Protein AF-A0A4V1VNG1-F1 (afdb_monomer_lite)

Structure (mmCIF, N/CA/C/O backbone):
data_AF-A0A4V1VNG1-F1
#
_entry.id   AF-A0A4V1VNG1-F1
#
loop_
_atom_site.group_PDB
_atom_site.id
_atom_site.type_symbol
_atom_site.label_atom_id
_atom_site.label_alt_id
_atom_site.label_comp_id
_atom_site.label_asym_id
_atom_site.label_entity_id
_atom_site.label_seq_id
_atom_site.pdbx_PDB_ins_code
_atom_site.Cartn_x
_atom_site.Cartn_y
_atom_site.Cartn_z
_atom_site.occupancy
_atom_site.B_iso_or_equiv
_atom_site.auth_seq_id
_atom_site.auth_comp_id
_atom_site.auth_asym_id
_atom_site.auth_atom_id
_atom_site.pdbx_PDB_model_num
ATOM 1 N N . MET A 1 1 ? -3.925 -14.741 0.469 1.00 68.62 1 MET A N 1
ATOM 2 C CA . MET A 1 1 ? -4.481 -13.777 1.452 1.00 68.62 1 MET A CA 1
ATOM 3 C C . MET A 1 1 ? -3.782 -13.805 2.813 1.00 68.62 1 MET A C 1
ATOM 5 O O . MET A 1 1 ? -3.540 -12.729 3.338 1.00 68.62 1 MET A O 1
ATOM 9 N N . VAL A 1 2 ? -3.417 -14.970 3.373 1.00 86.94 2 VAL A N 1
ATOM 10 C CA . VAL A 1 2 ? -2.716 -15.059 4.679 1.00 86.94 2 VAL A CA 1
ATOM 11 C C . VAL A 1 2 ? -1.431 -14.219 4.721 1.00 86.94 2 VAL A C 1
ATOM 13 O O . VAL A 1 2 ? -1.247 -13.443 5.653 1.00 86.94 2 VAL A O 1
ATOM 16 N N . ALA A 1 3 ? -0.595 -14.300 3.679 1.00 91.00 3 ALA A N 1
ATOM 17 C CA . ALA A 1 3 ? 0.632 -13.505 3.583 1.00 91.00 3 ALA A CA 1
ATOM 18 C C . ALA A 1 3 ? 0.367 -11.990 3.636 1.00 91.00 3 ALA A C 1
ATOM 20 O O . ALA A 1 3 ? 0.997 -11.295 4.419 1.00 91.00 3 ALA A O 1
ATOM 21 N N . TRP A 1 4 ? -0.617 -11.487 2.879 1.00 94.31 4 TRP A N 1
ATOM 22 C CA . TRP A 1 4 ? -0.961 -10.059 2.884 1.00 94.31 4 TRP A CA 1
ATOM 23 C C . TRP A 1 4 ? -1.361 -9.569 4.278 1.00 94.31 4 TRP A C 1
ATOM 25 O O . TRP A 1 4 ? -0.837 -8.564 4.741 1.00 94.31 4 TRP A O 1
ATOM 35 N N . ARG A 1 5 ? -2.233 -10.310 4.980 1.00 93.88 5 ARG A N 1
ATOM 36 C CA . ARG A 1 5 ? -2.648 -9.930 6.340 1.00 93.88 5 ARG A CA 1
ATOM 37 C C . ARG A 1 5 ? -1.460 -9.883 7.292 1.00 93.88 5 ARG A C 1
ATOM 39 O O . ARG A 1 5 ? -1.346 -8.942 8.064 1.00 93.88 5 ARG A O 1
ATOM 46 N N . ARG A 1 6 ? -0.565 -10.872 7.211 1.00 95.31 6 ARG A N 1
ATOM 47 C CA . ARG A 1 6 ? 0.646 -10.904 8.035 1.00 95.31 6 ARG A CA 1
ATOM 48 C C . ARG A 1 6 ? 1.534 -9.688 7.779 1.00 95.31 6 ARG A C 1
ATOM 50 O O . ARG A 1 6 ? 1.999 -9.096 8.740 1.00 95.31 6 ARG A O 1
ATOM 57 N N . GLU A 1 7 ? 1.743 -9.299 6.521 1.00 95.25 7 GLU A N 1
ATOM 58 C CA . GLU A 1 7 ? 2.572 -8.128 6.205 1.00 95.25 7 GLU A CA 1
ATOM 59 C C . GLU A 1 7 ? 1.926 -6.807 6.650 1.00 95.25 7 GLU A C 1
ATOM 61 O O . GLU A 1 7 ? 2.633 -5.924 7.124 1.00 95.25 7 GLU A O 1
ATOM 66 N N . VAL A 1 8 ? 0.597 -6.674 6.570 1.00 95.44 8 VAL A N 1
ATOM 67 C CA . VAL A 1 8 ? -0.114 -5.484 7.075 1.00 95.44 8 VAL A CA 1
ATOM 68 C C . VAL A 1 8 ? -0.035 -5.386 8.602 1.00 95.44 8 VAL A C 1
ATOM 70 O O . VAL A 1 8 ? 0.241 -4.310 9.126 1.00 95.44 8 VAL A O 1
ATOM 73 N N . VAL A 1 9 ? -0.201 -6.504 9.316 1.00 96.50 9 VAL A N 1
ATOM 74 C CA . VAL A 1 9 ? -0.015 -6.546 10.777 1.00 96.50 9 VAL A CA 1
ATOM 75 C C . VAL A 1 9 ? 1.437 -6.237 11.137 1.00 96.50 9 VAL A C 1
ATOM 77 O O . VAL A 1 9 ? 1.685 -5.416 12.010 1.00 96.50 9 VAL A O 1
ATOM 80 N N . ARG A 1 10 ? 2.405 -6.845 10.443 1.00 95.31 10 ARG A N 1
ATOM 81 C CA . ARG A 1 10 ? 3.835 -6.640 10.705 1.00 95.31 10 ARG A CA 1
ATOM 82 C C . ARG A 1 10 ? 4.270 -5.193 10.459 1.00 95.31 10 ARG A C 1
ATOM 84 O O . ARG A 1 10 ? 5.063 -4.674 11.228 1.00 95.31 10 ARG A O 1
ATOM 91 N N . GLY A 1 11 ? 3.806 -4.577 9.372 1.00 94.44 11 GLY A N 1
ATOM 92 C CA . GLY A 1 11 ? 4.263 -3.251 8.953 1.00 94.44 11 GLY A CA 1
ATOM 93 C C . GLY A 1 11 ? 3.491 -2.078 9.556 1.00 94.44 11 GLY A C 1
ATOM 94 O O . GLY A 1 11 ? 4.019 -0.973 9.565 1.00 94.44 11 GLY A O 1
ATOM 95 N N . ALA A 1 12 ? 2.251 -2.291 10.005 1.00 95.00 12 ALA A N 1
ATOM 96 C CA . ALA A 1 12 ? 1.380 -1.206 10.465 1.00 95.00 12 ALA A CA 1
ATOM 97 C C . ALA A 1 12 ? 0.534 -1.544 11.707 1.00 95.00 12 ALA A C 1
ATOM 99 O O . ALA A 1 12 ? -0.258 -0.711 12.142 1.00 95.00 12 ALA A O 1
ATOM 100 N N . GLY A 1 13 ? 0.626 -2.762 12.251 1.00 96.38 13 GLY A N 1
ATOM 101 C CA . GLY A 1 13 ? -0.210 -3.214 13.371 1.00 96.38 13 GLY A CA 1
ATOM 102 C C . GLY A 1 13 ? -1.691 -3.404 13.022 1.00 96.38 13 GLY A C 1
ATOM 103 O O . GLY A 1 13 ? -2.510 -3.649 13.903 1.00 96.38 13 GLY A O 1
ATOM 104 N N . LEU A 1 14 ? -2.068 -3.301 11.742 1.00 96.25 14 LEU A N 1
ATOM 105 C CA . LEU A 1 14 ? -3.473 -3.267 11.339 1.00 96.25 14 LEU A CA 1
ATOM 106 C C . LEU A 1 14 ? -4.028 -4.664 11.036 1.00 96.25 14 LEU A C 1
ATOM 108 O O . LEU A 1 14 ? -3.481 -5.430 10.242 1.00 96.25 14 LEU A O 1
ATOM 112 N N . HIS A 1 15 ? -5.201 -4.962 11.591 1.00 95.06 15 HIS A N 1
ATOM 113 C CA . HIS A 1 15 ? -5.937 -6.200 11.334 1.00 95.06 15 HIS A CA 1
ATOM 114 C C . HIS A 1 15 ? -7.027 -5.979 10.277 1.00 95.06 15 HIS A C 1
ATOM 116 O O . HIS A 1 15 ? -8.209 -5.858 10.590 1.00 95.06 15 HIS A O 1
ATOM 122 N N . LEU A 1 16 ? -6.623 -5.917 9.005 1.00 93.06 16 LEU A N 1
ATOM 123 C CA . LEU A 1 16 ? -7.522 -5.651 7.876 1.00 93.06 16 LEU A CA 1
ATOM 124 C C . LEU A 1 16 ? -7.842 -6.905 7.056 1.00 93.06 16 LEU A C 1
ATOM 126 O O . LEU A 1 16 ? -7.121 -7.907 7.066 1.00 93.06 16 LEU A O 1
ATOM 130 N N . ASN A 1 17 ? -8.916 -6.807 6.271 1.00 91.19 17 ASN A N 1
ATOM 131 C CA . ASN A 1 17 ? -9.263 -7.768 5.231 1.00 91.19 17 ASN A CA 1
ATOM 132 C C . ASN A 1 17 ? -9.108 -7.103 3.859 1.00 91.19 17 ASN A C 1
ATOM 134 O O . ASN A 1 17 ? -9.628 -6.003 3.679 1.00 91.19 17 ASN A O 1
ATOM 138 N N . PRO A 1 18 ? -8.432 -7.743 2.888 1.00 91.44 18 PRO A N 1
ATOM 139 C CA . PRO A 1 18 ? -8.324 -7.163 1.560 1.00 91.44 18 PRO A CA 1
ATOM 140 C C . PRO A 1 18 ? -9.704 -7.156 0.896 1.00 91.44 18 PRO A C 1
ATOM 142 O O . PRO A 1 18 ? -10.424 -8.154 0.939 1.00 91.44 18 PRO A O 1
ATOM 145 N N . VAL A 1 19 ? -10.050 -6.044 0.258 1.00 91.38 19 VAL A N 1
ATOM 146 C CA . VAL A 1 19 ? -11.295 -5.871 -0.495 1.00 91.38 19 VAL A CA 1
ATOM 147 C C . VAL A 1 19 ? -11.178 -6.554 -1.855 1.00 91.38 19 VAL A C 1
ATOM 149 O O . VAL A 1 19 ? -12.044 -7.336 -2.241 1.00 91.38 19 VAL A O 1
ATOM 152 N N . ARG A 1 20 ? -10.092 -6.280 -2.590 1.00 92.06 20 ARG A N 1
ATOM 153 C CA . ARG A 1 20 ? -9.813 -6.888 -3.901 1.00 92.06 20 ARG A CA 1
ATOM 154 C C . ARG A 1 20 ? -8.333 -6.833 -4.265 1.00 92.06 20 ARG A C 1
ATOM 156 O O . ARG A 1 20 ? -7.599 -5.992 -3.757 1.00 92.06 20 ARG A O 1
ATOM 163 N N . LEU A 1 21 ? -7.907 -7.691 -5.188 1.00 92.25 21 LEU A N 1
ATOM 164 C CA . LEU A 1 21 ? -6.607 -7.571 -5.852 1.00 92.25 21 LEU A CA 1
ATOM 165 C C . LEU A 1 21 ? -6.682 -6.452 -6.905 1.00 92.25 21 LEU A C 1
ATOM 167 O O . LEU A 1 21 ? -7.576 -6.460 -7.746 1.00 92.25 21 LEU A O 1
ATOM 171 N N . LEU A 1 22 ? -5.763 -5.490 -6.845 1.00 91.19 22 LEU A N 1
ATOM 172 C CA . LEU A 1 22 ? -5.691 -4.349 -7.762 1.00 91.19 22 LEU A CA 1
ATOM 173 C C . LEU A 1 22 ? -4.694 -4.575 -8.896 1.00 91.19 22 LEU A C 1
ATOM 175 O O . LEU A 1 22 ? -4.945 -4.161 -10.024 1.00 91.19 22 LEU A O 1
ATOM 179 N N . ALA A 1 23 ? -3.556 -5.201 -8.601 1.00 91.00 23 ALA A N 1
ATOM 180 C CA . ALA A 1 23 ? -2.528 -5.466 -9.596 1.00 91.00 23 ALA A CA 1
ATOM 181 C C . ALA A 1 23 ? -1.646 -6.649 -9.191 1.00 91.00 23 ALA A C 1
ATOM 183 O O . ALA A 1 23 ? -1.401 -6.887 -8.007 1.00 91.00 23 ALA A O 1
ATOM 184 N N . VAL A 1 24 ? -1.116 -7.331 -10.203 1.00 93.12 24 VAL A N 1
ATOM 185 C CA . VAL A 1 24 ? 0.041 -8.219 -10.080 1.00 93.12 24 VAL A CA 1
ATOM 186 C C . VAL A 1 24 ? 1.159 -7.592 -10.898 1.00 93.12 24 VAL A C 1
ATOM 188 O O . VAL A 1 24 ? 0.972 -7.282 -12.074 1.00 93.12 24 VAL A O 1
ATOM 191 N N . ASP A 1 25 ? 2.300 -7.351 -10.268 1.00 92.50 25 ASP A N 1
ATOM 192 C CA . ASP A 1 25 ? 3.451 -6.709 -10.893 1.00 92.50 25 ASP A CA 1
ATOM 193 C C . ASP A 1 25 ? 4.649 -7.642 -10.789 1.00 92.50 25 ASP A C 1
ATOM 1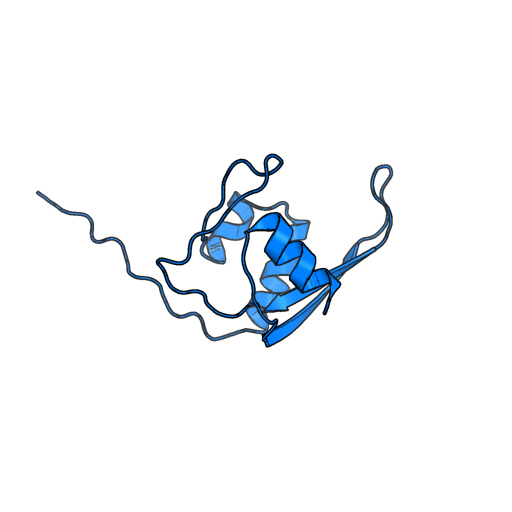95 O O . ASP A 1 25 ? 5.084 -8.010 -9.696 1.00 92.50 25 ASP A O 1
ATOM 199 N N . TYR A 1 26 ? 5.144 -8.046 -11.950 1.00 92.62 26 TYR A N 1
ATOM 200 C CA . TYR A 1 26 ? 6.327 -8.876 -12.067 1.00 92.62 26 TYR A CA 1
ATOM 201 C C . TYR A 1 26 ? 7.589 -8.054 -11.778 1.00 92.62 26 TYR A C 1
ATOM 203 O O . TYR A 1 26 ? 7.752 -6.943 -12.294 1.00 92.62 26 TYR A O 1
ATOM 211 N N . VAL A 1 27 ? 8.478 -8.614 -10.962 1.00 91.19 27 VAL A N 1
ATOM 212 C CA . VAL A 1 27 ? 9.783 -8.051 -10.623 1.00 91.19 27 VAL A CA 1
ATOM 213 C C . VAL A 1 27 ? 10.856 -9.007 -11.139 1.00 91.19 27 VAL A C 1
ATOM 215 O O . VAL A 1 27 ? 11.000 -10.095 -10.583 1.00 91.19 27 VAL A O 1
ATOM 218 N N . PRO A 1 28 ? 11.605 -8.631 -12.189 1.00 92.50 28 PRO A N 1
ATOM 219 C CA . PRO A 1 28 ? 12.715 -9.448 -12.658 1.00 92.50 28 PRO A CA 1
ATO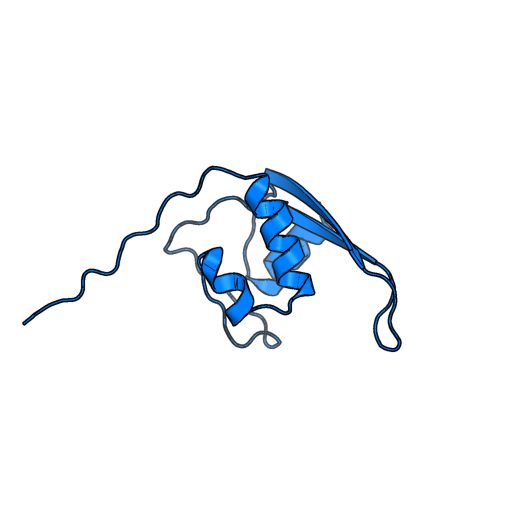M 220 C C . PRO A 1 28 ? 13.838 -9.478 -11.619 1.00 92.50 28 PRO A C 1
ATOM 222 O O . PRO A 1 28 ? 14.004 -8.526 -10.852 1.00 92.50 28 PRO A O 1
ATOM 225 N N . ALA A 1 29 ? 14.626 -10.553 -11.625 1.00 95.31 29 ALA A N 1
ATOM 226 C CA . ALA A 1 29 ? 15.831 -10.623 -10.809 1.00 95.31 29 ALA A CA 1
ATOM 227 C C . ALA A 1 29 ? 16.813 -9.495 -11.169 1.00 95.31 29 ALA A C 1
ATOM 229 O O . ALA A 1 29 ? 16.919 -9.076 -12.325 1.00 95.31 29 ALA A O 1
ATOM 230 N N . THR A 1 30 ? 17.562 -9.043 -10.172 1.00 91.19 30 THR A N 1
ATOM 231 C CA . THR A 1 30 ? 18.745 -8.192 -10.336 1.00 91.19 30 THR A CA 1
ATOM 232 C C . THR A 1 30 ? 19.936 -8.864 -9.651 1.00 91.19 30 THR A C 1
ATOM 234 O O . THR A 1 30 ? 19.785 -9.921 -9.041 1.00 91.19 30 THR A O 1
ATOM 237 N N . GLU A 1 31 ? 21.120 -8.253 -9.699 1.00 94.62 31 GLU A N 1
ATOM 238 C CA . GLU A 1 31 ? 22.301 -8.775 -8.994 1.00 94.62 31 GLU A CA 1
ATOM 239 C C . GLU A 1 31 ? 22.089 -8.917 -7.477 1.00 94.62 31 GLU A C 1
ATOM 241 O O . GLU A 1 31 ? 22.720 -9.755 -6.839 1.00 94.62 31 GLU A O 1
ATOM 246 N N . THR A 1 32 ? 21.191 -8.119 -6.890 1.00 91.62 32 THR A N 1
ATOM 247 C CA . THR A 1 32 ? 20.982 -8.047 -5.435 1.00 91.62 32 THR A CA 1
ATOM 248 C C . THR A 1 32 ? 19.594 -8.496 -4.989 1.00 91.62 32 THR A C 1
ATOM 250 O O . THR A 1 32 ? 19.317 -8.543 -3.792 1.00 91.62 32 THR A O 1
ATOM 253 N N . THR A 1 33 ? 18.691 -8.811 -5.920 1.00 87.88 33 THR A N 1
ATOM 254 C CA . THR A 1 33 ? 17.301 -9.169 -5.604 1.00 87.88 33 THR A CA 1
ATOM 255 C C . THR A 1 33 ? 16.813 -10.318 -6.469 1.00 87.88 33 THR A C 1
ATOM 257 O O . THR A 1 33 ? 16.984 -10.309 -7.684 1.00 87.88 33 THR A O 1
ATOM 260 N N . ALA A 1 34 ? 16.170 -11.301 -5.838 1.00 93.69 34 ALA A N 1
ATOM 261 C CA . ALA A 1 34 ? 15.554 -12.416 -6.543 1.00 93.69 34 ALA A CA 1
ATOM 262 C C . ALA A 1 34 ? 14.340 -11.965 -7.373 1.00 93.69 34 ALA A C 1
ATOM 264 O O . ALA A 1 34 ? 13.675 -10.978 -7.050 1.00 93.69 34 ALA A O 1
ATOM 265 N N . GLU A 1 35 ? 14.044 -12.731 -8.421 1.00 96.06 35 GLU A N 1
ATOM 266 C CA . GLU A 1 35 ? 12.807 -12.616 -9.193 1.00 96.06 35 GLU A CA 1
ATOM 267 C C . GLU A 1 35 ? 11.577 -12.827 -8.296 1.00 96.06 35 GLU A C 1
ATOM 269 O O . GLU A 1 35 ? 11.597 -13.633 -7.361 1.00 96.06 35 GLU A O 1
ATOM 274 N N . GLY A 1 36 ? 10.478 -12.129 -8.588 1.00 94.38 36 GLY A N 1
ATOM 275 C CA . GLY A 1 36 ? 9.237 -12.330 -7.854 1.00 94.38 36 GLY A CA 1
ATOM 276 C C . GLY A 1 36 ? 8.024 -11.600 -8.414 1.00 94.38 36 GLY A C 1
ATOM 277 O O . GLY A 1 36 ? 8.063 -10.932 -9.445 1.00 94.38 36 GLY A O 1
ATOM 278 N N . PHE A 1 37 ? 6.915 -11.719 -7.686 1.00 94.00 37 PHE A N 1
ATOM 279 C CA . PHE A 1 37 ? 5.659 -11.043 -7.993 1.00 94.00 37 PHE A CA 1
ATOM 280 C C . PHE A 1 37 ? 5.185 -10.232 -6.794 1.00 94.00 37 PHE A C 1
ATOM 282 O O . PHE A 1 37 ? 5.064 -10.750 -5.684 1.00 94.00 37 PHE A O 1
ATOM 289 N N . ASN A 1 38 ? 4.839 -8.972 -7.042 1.00 92.62 38 ASN A N 1
ATOM 290 C CA . ASN A 1 38 ? 4.156 -8.124 -6.080 1.00 92.62 38 ASN A CA 1
ATOM 291 C C . ASN A 1 38 ? 2.650 -8.150 -6.336 1.00 92.62 38 ASN A C 1
ATOM 293 O O . ASN A 1 38 ? 2.177 -7.734 -7.394 1.00 92.62 38 ASN A O 1
ATOM 297 N N . TYR A 1 39 ? 1.897 -8.600 -5.335 1.00 92.94 39 TYR A N 1
ATOM 298 C CA . TYR A 1 39 ? 0.438 -8.611 -5.346 1.00 92.94 39 TYR A CA 1
ATOM 299 C C . TYR A 1 39 ? -0.074 -7.407 -4.561 1.00 92.94 39 TYR A C 1
ATOM 301 O O . TYR A 1 39 ? 0.069 -7.350 -3.338 1.00 92.94 39 TYR A O 1
ATOM 309 N N . LEU A 1 40 ? -0.664 -6.441 -5.258 1.00 92.12 40 LEU A N 1
ATOM 310 C CA . LEU A 1 40 ? -1.188 -5.225 -4.650 1.00 92.12 40 LEU A CA 1
ATOM 311 C C . LEU A 1 40 ? -2.689 -5.371 -4.416 1.00 92.12 40 LEU A C 1
ATOM 313 O O . LEU A 1 40 ? -3.443 -5.569 -5.366 1.00 92.12 40 LEU A O 1
ATOM 317 N N . TYR A 1 41 ? -3.116 -5.256 -3.163 1.00 92.81 41 TYR A N 1
ATOM 318 C CA . TYR A 1 41 ? -4.518 -5.356 -2.762 1.00 92.81 41 TYR A CA 1
ATOM 319 C C . TYR A 1 41 ? -5.052 -4.004 -2.292 1.00 92.81 41 TYR A C 1
ATOM 321 O O . TYR A 1 41 ? -4.318 -3.203 -1.718 1.00 92.81 41 TYR A O 1
ATOM 329 N N . ASP A 1 42 ? -6.347 -3.795 -2.499 1.00 91.94 42 ASP A N 1
ATOM 330 C CA . ASP A 1 42 ? -7.124 -2.750 -1.845 1.00 91.94 42 ASP A CA 1
ATOM 331 C C . ASP A 1 42 ? -7.392 -3.175 -0.395 1.00 91.94 42 ASP A C 1
ATOM 333 O O . ASP A 1 42 ? -8.051 -4.190 -0.163 1.00 91.94 42 ASP A O 1
ATOM 337 N N . GLY A 1 43 ? -6.845 -2.436 0.570 1.00 91.00 43 GLY A N 1
ATOM 338 C CA . GLY A 1 43 ? -7.043 -2.678 2.003 1.00 91.00 43 GLY A CA 1
ATOM 339 C C . GLY A 1 43 ? -8.290 -2.005 2.583 1.00 91.00 43 GLY A C 1
ATOM 340 O O . GLY A 1 43 ? -8.557 -2.167 3.771 1.00 91.00 43 GLY A O 1
ATOM 341 N N . GLY A 1 44 ? -9.042 -1.258 1.769 1.00 91.06 44 GLY A N 1
ATOM 342 C CA . GLY A 1 44 ? -10.161 -0.440 2.215 1.00 91.06 44 GLY A CA 1
ATOM 343 C C . GLY A 1 44 ? -9.719 0.876 2.856 1.00 91.06 44 GLY A C 1
ATOM 344 O O . GLY A 1 44 ? -8.655 1.422 2.567 1.00 91.06 44 GLY A O 1
ATOM 345 N N . THR A 1 45 ? -10.579 1.421 3.711 1.00 91.75 45 THR A N 1
ATOM 346 C CA . THR A 1 45 ? -10.346 2.677 4.434 1.00 91.75 45 THR A CA 1
ATOM 347 C C . THR A 1 45 ? -10.350 2.398 5.928 1.00 91.75 45 THR A C 1
ATOM 349 O O . THR A 1 45 ? -11.200 1.649 6.409 1.00 91.75 45 THR A O 1
ATOM 352 N N . ILE A 1 46 ? -9.412 3.006 6.649 1.00 92.75 46 ILE A N 1
ATOM 353 C CA . ILE A 1 46 ? -9.362 2.972 8.113 1.00 92.75 46 ILE A CA 1
ATOM 354 C C . ILE A 1 46 ? -9.899 4.286 8.684 1.00 92.75 46 ILE A C 1
ATOM 356 O O . ILE A 1 46 ? -9.904 5.310 7.995 1.00 92.75 46 ILE A O 1
ATOM 360 N N . ALA A 1 47 ? -10.374 4.256 9.928 1.00 93.12 47 ALA A N 1
ATOM 361 C CA . ALA A 1 47 ? -10.843 5.462 10.598 1.00 93.12 47 ALA A CA 1
ATOM 362 C C . ALA A 1 47 ? -9.664 6.429 10.848 1.00 93.12 47 ALA A C 1
ATOM 364 O O . ALA A 1 47 ? -8.544 5.957 11.059 1.00 93.12 47 ALA A O 1
ATOM 365 N N . PRO A 1 48 ? -9.872 7.759 10.827 1.00 90.38 48 PRO A N 1
ATOM 366 C CA . PRO A 1 48 ? -8.784 8.734 10.973 1.00 90.38 48 PRO A CA 1
ATOM 367 C C . PRO A 1 48 ? -7.990 8.630 12.283 1.00 90.38 48 PRO A C 1
ATOM 369 O O . PRO A 1 48 ? -6.846 9.064 12.334 1.00 90.38 48 PRO A O 1
ATOM 372 N N . ASP A 1 49 ? -8.603 8.080 13.326 1.00 93.44 49 ASP A N 1
ATOM 373 C CA . ASP A 1 49 ? -8.054 7.849 14.663 1.00 93.44 49 ASP A CA 1
ATOM 374 C C . ASP A 1 49 ? -7.470 6.438 14.845 1.00 93.44 49 ASP A C 1
ATOM 376 O O . ASP A 1 49 ? -7.057 6.078 15.945 1.00 93.44 49 ASP A O 1
ATOM 380 N N . THR A 1 50 ? -7.418 5.633 13.778 1.00 95.31 50 THR A N 1
ATOM 381 C CA . THR A 1 50 ? -6.810 4.299 13.832 1.00 95.31 50 THR A CA 1
ATOM 382 C C . THR A 1 50 ? -5.316 4.430 14.110 1.00 95.31 50 THR A C 1
ATOM 384 O O . THR A 1 50 ? -4.580 5.027 13.323 1.00 95.31 50 THR A O 1
ATOM 387 N N . GLU A 1 51 ? -4.863 3.833 15.208 1.00 95.56 51 GLU A N 1
ATOM 388 C CA . GLU A 1 51 ? -3.447 3.769 15.549 1.00 95.56 51 GLU A CA 1
ATOM 389 C C . GLU A 1 51 ? -2.679 2.904 14.538 1.00 95.56 51 GLU A C 1
ATOM 391 O O . GLU A 1 51 ? -3.096 1.795 14.197 1.00 95.56 51 GLU A O 1
ATOM 396 N N . ILE A 1 52 ? -1.544 3.421 14.062 1.00 96.56 52 ILE A N 1
ATOM 397 C CA . ILE A 1 52 ? -0.587 2.685 13.234 1.00 96.56 52 ILE A CA 1
ATOM 398 C C . ILE A 1 52 ? 0.662 2.465 14.070 1.00 96.56 52 ILE A C 1
ATOM 400 O O . ILE A 1 52 ? 1.315 3.423 14.486 1.00 96.56 52 ILE A O 1
ATOM 404 N N . VAL A 1 53 ? 0.996 1.195 14.270 1.00 95.56 53 VAL A N 1
ATOM 405 C CA . VAL A 1 53 ? 2.174 0.775 15.026 1.00 95.56 53 VAL A CA 1
ATOM 406 C C . VAL A 1 53 ? 3.221 0.294 14.035 1.00 95.56 53 VAL A C 1
ATOM 408 O O . VAL A 1 53 ? 2.993 -0.664 13.294 1.00 95.56 53 VAL A O 1
ATOM 411 N N . LEU A 1 54 ? 4.358 0.985 14.001 1.00 96.44 54 LEU A N 1
ATOM 412 C CA . LEU A 1 54 ? 5.483 0.623 13.149 1.00 96.44 54 LEU A CA 1
ATOM 413 C C . LEU A 1 54 ? 6.438 -0.317 13.894 1.00 96.44 54 LEU A C 1
ATOM 415 O O . LEU A 1 54 ? 6.658 -0.121 15.090 1.00 96.44 54 LEU A O 1
ATOM 419 N N . PRO A 1 55 ? 7.014 -1.321 13.214 1.00 95.56 55 PRO A N 1
ATOM 420 C CA . PRO A 1 55 ? 8.126 -2.085 13.756 1.00 95.56 55 PRO A CA 1
ATOM 421 C C . PRO A 1 55 ? 9.429 -1.272 13.676 1.00 95.56 55 PRO A C 1
ATOM 423 O O . PRO A 1 55 ? 9.513 -0.300 12.923 1.00 95.56 55 PRO A O 1
ATOM 426 N N . ASP A 1 56 ? 10.465 -1.713 14.389 1.00 95.25 56 ASP A N 1
ATOM 427 C CA . ASP A 1 56 ? 11.749 -1.002 14.495 1.00 95.25 56 ASP A CA 1
ATOM 428 C C . ASP A 1 56 ? 12.439 -0.754 13.140 1.00 95.25 56 ASP A C 1
ATOM 430 O O . ASP A 1 56 ? 13.215 0.192 12.999 1.00 95.25 56 ASP A O 1
ATOM 434 N N . GLU A 1 57 ? 12.168 -1.574 12.117 1.00 95.12 57 GLU A N 1
ATOM 435 C CA . GLU A 1 57 ? 12.745 -1.378 10.782 1.00 95.12 57 GLU A CA 1
ATOM 436 C C . GLU A 1 57 ? 12.097 -0.226 9.992 1.00 95.12 57 GLU A C 1
ATOM 438 O O . GLU A 1 57 ? 12.589 0.126 8.915 1.00 95.12 57 GLU A O 1
ATOM 443 N N . LEU A 1 58 ? 10.998 0.358 10.486 1.00 94.62 58 LEU A N 1
ATOM 444 C CA . LEU A 1 58 ? 10.288 1.472 9.859 1.00 94.62 58 LEU A CA 1
ATOM 445 C C . LEU A 1 58 ? 10.325 2.715 10.753 1.00 94.62 58 LEU A C 1
ATOM 447 O O . LEU A 1 58 ? 9.872 2.704 11.890 1.00 94.62 58 LEU A O 1
ATOM 451 N N . LEU A 1 59 ? 10.822 3.821 10.199 1.00 94.19 59 LEU A N 1
ATOM 452 C CA . LEU A 1 59 ? 11.028 5.062 10.953 1.00 94.19 59 LEU A CA 1
ATOM 453 C C . LEU A 1 59 ? 9.776 5.945 11.021 1.00 94.19 59 LEU A C 1
ATOM 455 O O . LEU A 1 59 ? 9.538 6.613 12.023 1.00 94.19 59 LEU A O 1
ATOM 459 N N . GLU A 1 60 ? 8.992 5.986 9.945 1.00 94.50 60 GLU A N 1
ATOM 460 C CA . GLU A 1 60 ? 7.817 6.850 9.837 1.00 94.50 60 GLU A CA 1
ATOM 461 C C . GLU A 1 60 ? 6.804 6.318 8.819 1.00 94.50 60 GLU A C 1
ATOM 463 O O . GLU A 1 60 ? 7.119 5.496 7.954 1.00 94.50 60 GLU A O 1
ATOM 468 N N . TYR A 1 61 ? 5.573 6.824 8.906 1.00 94.69 61 TYR A N 1
ATOM 469 C CA . TYR A 1 61 ? 4.539 6.612 7.901 1.00 94.69 61 TYR A CA 1
ATOM 470 C C . TYR A 1 61 ? 3.826 7.923 7.574 1.00 94.69 61 TYR A C 1
ATOM 472 O O . TYR A 1 61 ? 3.788 8.864 8.370 1.00 94.69 61 TYR A O 1
ATOM 480 N N . ARG A 1 62 ? 3.226 7.981 6.383 1.00 93.25 62 ARG A N 1
ATOM 481 C CA . ARG A 1 62 ? 2.437 9.128 5.932 1.00 93.25 62 ARG A CA 1
ATOM 482 C C . ARG A 1 62 ? 1.340 8.693 4.970 1.00 93.25 62 ARG A C 1
ATOM 484 O O . ARG A 1 62 ? 1.584 7.914 4.052 1.00 93.25 62 ARG A O 1
ATOM 491 N N . PHE A 1 63 ? 0.156 9.282 5.118 1.00 92.81 63 PHE A N 1
ATOM 492 C CA . PHE A 1 63 ? -0.865 9.263 4.072 1.00 92.81 63 PHE A CA 1
ATOM 493 C C . PHE A 1 63 ? -0.545 10.323 3.020 1.00 92.81 63 PHE A C 1
ATOM 495 O O . PHE A 1 63 ? -0.429 11.507 3.338 1.00 92.81 63 PHE A O 1
ATOM 502 N N . VAL A 1 64 ? -0.400 9.902 1.765 1.00 92.38 64 VAL A N 1
ATOM 503 C CA . VAL A 1 64 ? -0.038 10.783 0.649 1.00 92.38 64 VAL A CA 1
ATOM 504 C C . VAL A 1 64 ? -1.092 10.734 -0.443 1.00 92.38 64 VAL A C 1
ATOM 506 O O . VAL A 1 64 ? -1.761 9.719 -0.644 1.00 92.38 64 VAL A O 1
ATOM 509 N N . LEU A 1 65 ? -1.237 11.846 -1.161 1.00 89.62 65 LEU A N 1
ATOM 510 C CA . LEU A 1 65 ? -2.084 11.891 -2.346 1.00 89.62 65 LEU A CA 1
ATOM 511 C C . LEU A 1 65 ? -1.414 11.133 -3.507 1.00 89.62 65 LEU A C 1
ATOM 513 O O . LEU A 1 65 ? -0.181 11.111 -3.580 1.00 89.62 65 LEU A O 1
ATOM 517 N N . PRO A 1 66 ? -2.186 10.539 -4.436 1.00 88.88 66 PRO A N 1
ATOM 518 C CA . PRO A 1 66 ? -1.630 9.809 -5.577 1.00 88.88 66 PRO A CA 1
ATOM 519 C C . PRO A 1 66 ? -0.640 10.623 -6.426 1.00 88.88 66 PRO A C 1
ATOM 521 O O . PRO A 1 66 ? 0.332 10.077 -6.948 1.00 88.88 66 PRO A O 1
ATOM 524 N N . GLU A 1 67 ? -0.853 11.933 -6.554 1.00 90.44 67 GLU A N 1
ATOM 525 C CA . GLU A 1 67 ? 0.052 12.840 -7.265 1.00 90.44 67 GLU A CA 1
ATOM 526 C C . GLU A 1 67 ? 1.429 12.991 -6.599 1.00 90.44 67 GLU A C 1
ATOM 528 O O . GLU A 1 67 ? 2.402 13.285 -7.286 1.00 90.44 67 GLU A O 1
ATOM 533 N N . ALA A 1 68 ? 1.544 12.736 -5.293 1.00 93.06 68 ALA A N 1
ATOM 534 C CA . ALA A 1 68 ? 2.790 12.875 -4.539 1.00 93.06 68 ALA A CA 1
ATOM 535 C C . ALA A 1 68 ? 3.627 11.582 -4.491 1.00 93.06 68 ALA A C 1
ATOM 537 O O . ALA A 1 68 ? 4.680 11.556 -3.857 1.00 93.06 68 ALA A O 1
ATOM 538 N N . LEU A 1 69 ? 3.191 10.498 -5.146 1.00 91.69 69 LEU A N 1
ATOM 539 C CA . LEU A 1 69 ? 3.860 9.193 -5.052 1.00 91.69 69 LEU A CA 1
ATOM 540 C C . LEU A 1 69 ? 5.335 9.227 -5.482 1.00 91.69 69 LEU A C 1
ATOM 542 O O . LEU A 1 69 ? 6.149 8.567 -4.843 1.00 91.69 69 LEU A O 1
ATOM 546 N N . ASP A 1 70 ? 5.694 10.003 -6.510 1.00 93.69 70 ASP A N 1
ATOM 547 C CA . ASP A 1 70 ? 7.090 10.082 -6.986 1.00 93.69 70 ASP A CA 1
ATOM 548 C C . ASP A 1 70 ? 8.030 10.780 -5.998 1.00 93.69 70 ASP A C 1
ATOM 550 O O . ASP A 1 70 ? 9.243 10.634 -6.108 1.00 93.69 70 ASP A O 1
ATOM 554 N N . VAL A 1 71 ? 7.490 11.525 -5.030 1.00 95.25 71 VAL A N 1
ATOM 555 C CA . VAL A 1 71 ? 8.292 12.180 -3.988 1.00 95.25 71 VAL A CA 1
ATOM 556 C C . VAL A 1 71 ? 8.768 11.165 -2.947 1.00 95.25 71 VAL A C 1
ATOM 558 O O . VAL A 1 71 ? 9.827 11.338 -2.353 1.00 95.25 71 VAL A O 1
ATOM 561 N N . HIS A 1 72 ? 7.995 10.099 -2.725 1.00 93.25 72 HIS A N 1
ATOM 562 C CA . HIS A 1 72 ? 8.206 9.165 -1.616 1.00 93.25 72 HIS A CA 1
ATOM 563 C C . HIS A 1 72 ? 8.587 7.749 -2.055 1.00 93.25 72 HIS A C 1
ATOM 565 O O . HIS A 1 72 ? 9.050 6.958 -1.237 1.00 93.25 72 HIS A O 1
ATOM 571 N N . LEU A 1 73 ? 8.374 7.396 -3.323 1.00 92.56 73 LEU A N 1
ATOM 572 C CA . LEU A 1 73 ? 8.602 6.050 -3.835 1.00 92.56 73 LEU A CA 1
ATOM 573 C C . LEU A 1 73 ? 9.629 6.048 -4.961 1.00 92.56 73 LEU A C 1
ATOM 575 O O . LEU A 1 73 ? 9.712 6.969 -5.767 1.00 92.56 73 LEU A O 1
ATOM 579 N N . THR A 1 74 ? 10.343 4.931 -5.089 1.00 91.38 74 THR A N 1
ATOM 580 C CA . THR A 1 74 ? 11.120 4.655 -6.300 1.00 91.38 74 THR A CA 1
ATOM 581 C C . THR A 1 74 ? 10.197 4.572 -7.518 1.00 91.38 74 THR A C 1
ATOM 583 O O . THR A 1 74 ? 9.029 4.180 -7.410 1.00 91.38 74 THR A O 1
ATOM 586 N N . ALA A 1 75 ? 10.734 4.857 -8.708 1.00 89.62 75 ALA A N 1
ATOM 587 C CA . ALA A 1 75 ? 9.963 4.853 -9.954 1.00 89.62 75 ALA A CA 1
A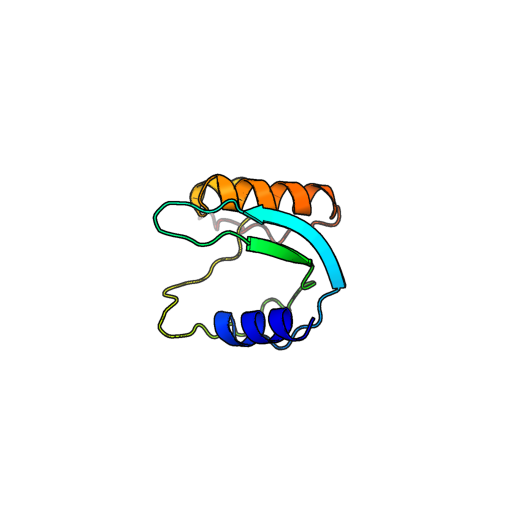TOM 588 C C . ALA A 1 75 ? 9.200 3.533 -10.189 1.00 89.62 75 ALA A C 1
ATOM 590 O O . ALA A 1 75 ? 8.053 3.533 -10.641 1.00 89.62 75 ALA A O 1
ATOM 591 N N . HIS A 1 76 ? 9.806 2.393 -9.840 1.00 86.75 76 HIS A N 1
ATOM 592 C CA . HIS A 1 76 ? 9.169 1.084 -9.977 1.00 86.75 76 HIS A CA 1
ATOM 593 C C . HIS A 1 76 ? 7.970 0.922 -9.023 1.00 86.75 76 HIS A C 1
ATOM 595 O O . HIS A 1 76 ? 6.904 0.470 -9.446 1.00 86.75 76 HIS A O 1
ATOM 601 N N . SER A 1 77 ? 8.112 1.326 -7.758 1.00 89.56 77 SER A N 1
ATOM 602 C CA . SER A 1 77 ? 7.024 1.276 -6.775 1.00 89.56 77 SER A CA 1
ATOM 60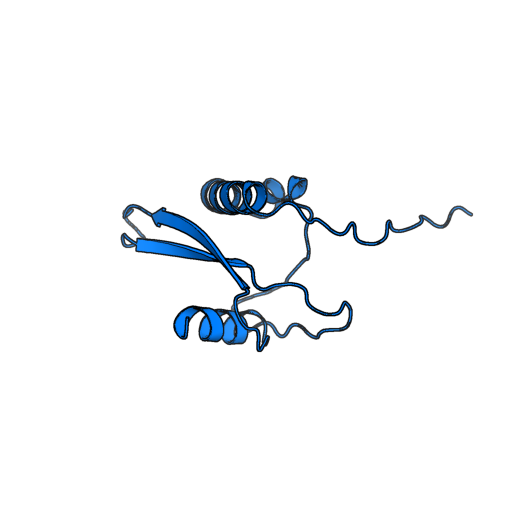3 C C . SER A 1 77 ? 5.892 2.245 -7.124 1.00 89.56 77 SER A C 1
ATOM 605 O O . SER A 1 77 ? 4.724 1.853 -7.086 1.00 89.56 77 SER A O 1
ATOM 607 N N . ALA A 1 78 ? 6.217 3.470 -7.549 1.00 92.19 78 ALA A N 1
ATOM 608 C CA . ALA A 1 78 ? 5.230 4.456 -7.988 1.00 92.19 78 ALA A CA 1
ATOM 609 C C . ALA A 1 78 ? 4.439 3.969 -9.216 1.00 92.19 78 ALA A C 1
ATOM 611 O O . ALA A 1 78 ? 3.208 4.054 -9.238 1.00 92.19 78 ALA A O 1
ATOM 612 N N . ARG A 1 79 ? 5.114 3.369 -10.212 1.00 89.44 79 ARG A N 1
ATOM 613 C CA . ARG A 1 79 ? 4.468 2.768 -11.395 1.00 89.44 79 ARG A CA 1
ATOM 614 C C . ARG A 1 79 ? 3.405 1.740 -11.002 1.00 89.44 79 ARG A C 1
ATOM 616 O O . ARG A 1 79 ? 2.294 1.775 -11.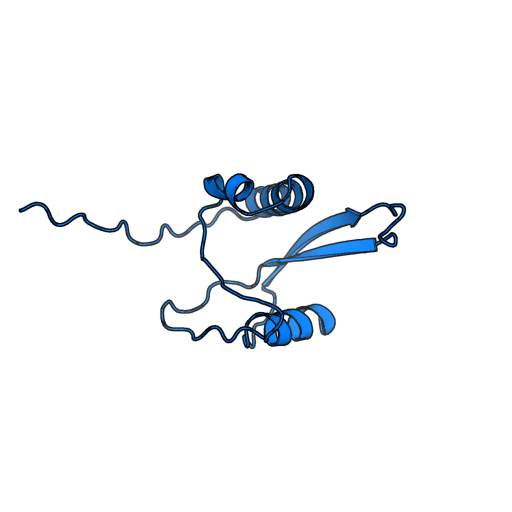535 1.00 89.44 79 ARG A 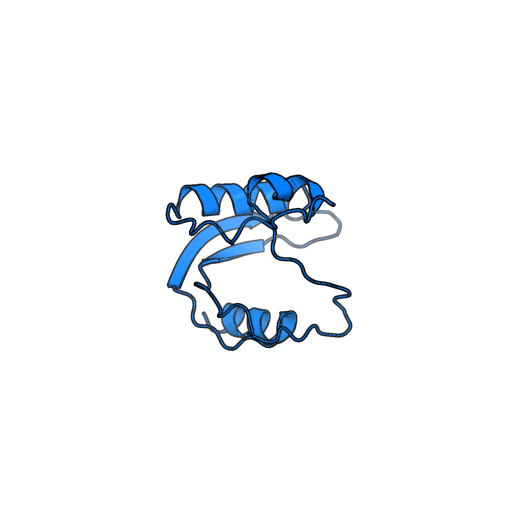O 1
ATOM 623 N N . ARG A 1 80 ? 3.732 0.831 -10.079 1.00 90.56 80 ARG A N 1
ATOM 624 C CA . ARG A 1 80 ? 2.801 -0.203 -9.599 1.00 90.56 80 ARG A CA 1
ATOM 625 C C . ARG A 1 80 ? 1.584 0.409 -8.902 1.00 90.56 80 ARG A C 1
ATOM 627 O O . ARG A 1 80 ? 0.460 0.017 -9.208 1.00 90.56 80 ARG A O 1
ATOM 634 N N . GLN A 1 81 ? 1.793 1.398 -8.031 1.00 89.69 81 GLN A N 1
ATOM 635 C CA . GLN A 1 81 ? 0.700 2.087 -7.335 1.00 89.69 81 GLN A CA 1
ATOM 636 C C . GLN A 1 81 ? -0.233 2.825 -8.306 1.00 89.69 81 GLN A C 1
ATOM 638 O O . GLN A 1 81 ? -1.452 2.737 -8.179 1.00 89.69 81 GLN A O 1
ATOM 643 N N . ARG A 1 82 ? 0.304 3.474 -9.346 1.00 87.62 82 ARG A N 1
ATOM 644 C CA . ARG A 1 82 ? -0.514 4.140 -10.376 1.00 87.62 82 ARG A CA 1
ATOM 645 C C . ARG A 1 82 ? -1.363 3.178 -11.193 1.00 87.62 82 ARG A C 1
ATOM 647 O O . ARG A 1 82 ? -2.530 3.469 -11.448 1.00 87.62 82 ARG A O 1
ATOM 654 N N . ARG A 1 83 ? -0.801 2.028 -11.582 1.00 82.31 83 ARG A N 1
ATOM 655 C CA . ARG A 1 83 ? -1.559 0.987 -12.296 1.00 82.31 83 ARG A CA 1
ATOM 656 C C . ARG A 1 83 ? -2.757 0.505 -11.476 1.00 82.31 83 ARG A C 1
ATOM 658 O O . ARG A 1 83 ? -3.822 0.287 -12.040 1.00 82.31 83 ARG A O 1
ATOM 665 N N . ALA A 1 84 ? -2.599 0.405 -10.157 1.00 79.81 84 ALA A N 1
ATOM 666 C CA . ALA A 1 84 ? -3.683 0.055 -9.245 1.00 79.81 84 ALA A CA 1
ATOM 667 C C . ALA A 1 84 ? -4.690 1.197 -9.019 1.00 79.81 84 ALA A C 1
ATOM 669 O O . ALA A 1 84 ? -5.895 0.951 -9.012 1.00 79.81 84 ALA A O 1
ATOM 670 N N . GLY A 1 85 ? -4.224 2.444 -8.883 1.00 69.06 85 GLY A N 1
ATOM 671 C CA . GLY A 1 85 ? -5.084 3.621 -8.707 1.00 69.06 85 GLY A CA 1
ATOM 672 C C . GLY A 1 85 ? -6.028 3.863 -9.891 1.00 69.06 85 GLY A C 1
ATOM 673 O O . GLY A 1 85 ? -7.191 4.204 -9.688 1.00 69.06 85 GLY A O 1
ATOM 674 N N . GLY A 1 86 ? -5.580 3.578 -11.120 1.00 58.97 86 GLY A N 1
ATOM 675 C CA . GLY A 1 86 ? -6.435 3.620 -12.315 1.00 58.97 86 GLY A CA 1
ATOM 676 C C . GLY A 1 86 ? -7.585 2.601 -12.308 1.00 58.97 86 GLY A C 1
ATOM 677 O O . GLY A 1 86 ? -8.601 2.822 -12.960 1.00 58.97 86 GLY A O 1
ATOM 678 N N . ALA A 1 87 ? -7.466 1.518 -11.532 1.00 53.09 87 ALA A N 1
ATOM 679 C CA . ALA A 1 87 ? -8.499 0.493 -11.370 1.00 53.09 87 ALA A CA 1
ATOM 680 C C . ALA A 1 87 ? -9.477 0.788 -10.209 1.00 53.09 87 ALA A C 1
ATOM 682 O O . ALA A 1 87 ? -10.419 0.027 -9.985 1.00 53.09 87 ALA A O 1
ATOM 683 N N . GLY A 1 88 ? -9.264 1.867 -9.440 1.00 48.69 88 GLY A N 1
ATOM 684 C CA . GLY A 1 88 ? -9.968 2.140 -8.185 1.00 48.69 88 GLY A CA 1
ATOM 685 C C . GLY A 1 88 ? -10.516 3.551 -8.054 1.00 48.69 88 GLY A C 1
ATOM 686 O O . GLY A 1 88 ? -10.232 4.241 -7.082 1.00 48.69 88 GLY A O 1
ATOM 687 N N . GLY A 1 89 ? -11.351 3.978 -8.999 1.00 43.22 89 GLY A N 1
ATOM 688 C CA . GLY A 1 89 ? -12.041 5.263 -8.919 1.00 43.22 89 GLY A CA 1
ATOM 689 C C . GLY A 1 89 ? -13.114 5.314 -7.826 1.00 43.22 89 GLY A C 1
ATOM 690 O O . GLY A 1 89 ? -14.289 5.189 -8.144 1.00 43.22 89 GLY A O 1
ATOM 691 N N . ARG A 1 90 ? -12.724 5.534 -6.560 1.00 51.09 90 ARG A N 1
ATOM 692 C CA . ARG A 1 90 ? -13.513 6.222 -5.510 1.00 51.09 90 ARG A CA 1
ATOM 693 C C . ARG A 1 90 ? -12.556 6.877 -4.503 1.00 51.09 90 ARG A C 1
ATOM 695 O O . ARG A 1 90 ? -12.365 6.389 -3.397 1.00 51.09 90 ARG A O 1
ATOM 702 N N . HIS A 1 91 ? -11.941 7.993 -4.889 1.00 47.53 91 HIS A N 1
ATOM 703 C CA . HIS A 1 91 ? -11.178 8.832 -3.961 1.00 47.53 91 HIS A CA 1
ATOM 704 C C . HIS A 1 91 ? -12.148 9.704 -3.151 1.00 47.53 91 HIS A C 1
ATOM 706 O O . HIS A 1 91 ? -12.723 10.651 -3.689 1.00 47.53 91 HIS A O 1
ATOM 712 N N . HIS A 1 92 ? -12.343 9.412 -1.863 1.00 43.22 92 HIS A N 1
ATOM 713 C CA . HIS A 1 92 ? -12.933 10.393 -0.953 1.00 43.22 92 HIS A CA 1
ATOM 714 C C . HIS A 1 92 ? -11.844 11.413 -0.592 1.00 43.22 92 HIS A C 1
ATOM 716 O O . HIS A 1 92 ? -10.819 11.058 -0.014 1.00 43.22 92 HIS A O 1
ATOM 722 N N . ARG A 1 93 ? -12.025 12.674 -1.007 1.00 39.69 93 ARG A N 1
ATOM 723 C CA . ARG A 1 93 ? -11.115 13.779 -0.671 1.00 39.69 93 ARG A CA 1
ATOM 724 C C . ARG A 1 93 ? -11.096 13.971 0.849 1.00 39.69 93 ARG A C 1
ATOM 726 O O . ARG A 1 93 ? -12.117 14.345 1.416 1.00 39.69 93 ARG A O 1
ATOM 733 N N . GLY A 1 94 ? -9.940 13.769 1.481 1.00 35.50 94 GLY A N 1
ATOM 734 C CA . GLY A 1 94 ? -9.707 14.184 2.867 1.00 35.50 94 GLY A CA 1
ATOM 735 C C . GLY A 1 94 ? -9.820 15.711 3.041 1.00 35.50 94 GLY A C 1
ATOM 736 O O . GLY A 1 94 ? -9.739 16.455 2.053 1.00 35.50 94 GLY A O 1
ATOM 737 N N . PRO A 1 95 ? -10.039 16.202 4.274 1.00 37.72 95 PRO A N 1
ATOM 738 C CA . PRO A 1 95 ? -10.327 17.607 4.523 1.00 37.72 95 PRO A CA 1
ATOM 739 C C . PRO A 1 95 ? -9.104 18.483 4.228 1.00 37.72 95 PRO A C 1
ATOM 741 O O . PRO A 1 95 ? -7.995 18.226 4.689 1.00 37.72 95 PRO A O 1
ATOM 744 N N . ARG A 1 96 ? -9.326 19.552 3.453 1.00 37.03 96 ARG A N 1
ATOM 745 C CA . ARG A 1 96 ? -8.333 20.607 3.225 1.00 37.03 96 ARG A CA 1
ATOM 746 C C . ARG A 1 96 ? -8.027 21.284 4.559 1.00 37.03 96 ARG A C 1
ATOM 748 O O . ARG A 1 96 ? -8.940 21.828 5.181 1.00 37.03 96 ARG A O 1
ATOM 755 N N . ALA A 1 97 ? -6.758 21.292 4.960 1.00 38.25 97 ALA A N 1
ATOM 756 C CA . ALA A 1 97 ? -6.282 22.159 6.028 1.00 38.25 97 ALA A CA 1
ATOM 757 C C . ALA A 1 97 ? -6.664 23.609 5.681 1.00 38.25 97 ALA A C 1
ATOM 759 O O . ALA A 1 97 ? -6.229 24.147 4.660 1.00 38.25 97 ALA A O 1
ATOM 760 N N . ARG A 1 98 ? -7.536 24.226 6.485 1.00 37.47 98 ARG A N 1
ATOM 761 C CA . ARG A 1 98 ? -7.769 25.671 6.414 1.00 37.47 98 ARG A CA 1
ATOM 762 C C . ARG A 1 98 ? -6.575 26.330 7.087 1.00 37.47 98 ARG A C 1
ATOM 764 O O . ARG A 1 98 ? -6.387 26.156 8.286 1.00 37.47 98 ARG A O 1
ATOM 771 N N . GLY A 1 99 ? -5.779 27.061 6.314 1.00 36.12 99 GLY A N 1
ATOM 772 C CA . GLY A 1 99 ? -4.833 28.012 6.879 1.00 36.12 99 GLY A CA 1
ATOM 773 C C . GLY A 1 99 ? -5.606 29.057 7.679 1.00 36.12 99 GLY A C 1
ATOM 774 O O . GLY A 1 99 ? -6.512 29.702 7.150 1.00 36.12 99 GLY A O 1
ATOM 775 N N . SER A 1 100 ? -5.280 29.176 8.960 1.00 41.22 100 SER A N 1
ATOM 776 C CA . SER A 1 100 ? -5.658 30.300 9.806 1.00 41.22 100 SER A CA 1
ATOM 777 C C . SER A 1 100 ? -4.883 31.529 9.336 1.00 41.22 100 SER A C 1
ATOM 779 O O . SER A 1 100 ? -3.680 31.628 9.569 1.00 41.22 100 SER A O 1
ATOM 781 N N . GLY A 1 101 ? -5.564 32.430 8.632 1.00 41.31 101 GLY A N 1
ATOM 782 C CA . GLY A 1 101 ? -5.101 33.799 8.454 1.00 41.31 101 GLY A CA 1
ATOM 783 C C . GLY A 1 101 ? -5.485 34.615 9.683 1.00 41.31 101 GLY A C 1
ATOM 784 O O . GLY A 1 101 ? -6.667 34.693 10.019 1.00 41.31 101 GLY A O 1
ATOM 785 N N . THR A 1 102 ? -4.483 35.187 10.336 1.00 49.06 102 THR A N 1
ATOM 786 C CA . THR A 1 102 ? -4.588 36.424 11.120 1.00 49.06 102 THR A CA 1
ATOM 787 C C . THR A 1 102 ? -3.803 37.488 10.389 1.00 49.06 102 THR A C 1
ATOM 789 O O . THR A 1 102 ? -2.690 37.133 9.934 1.00 49.06 102 THR A O 1
#

Foldseek 3Di:
DVVVQVVCCQAWVDRFDFPAFQDKDWDPDDPVGHTDIDTDTHRDDDDPPDHTDGDPVDDDDDDDDLVCQVVPDDPSVNVRVVSSVVVDPDDDDDDDPDDDDD

Secondary structure (DSSP, 8-state):
-HHHHHHHHHHH-------EEEEEEEE---SSS--EEEEEEE-----TT------TT--------GGGHHHHS-HHHHHHHHHHHTT-----PPPP------

Radius of gyration: 15.87 Å; chains: 1; bounding box: 36×52×28 Å

pLDDT: mean 83.89, std 18.75, range [35.5, 96.56]

Sequence (102 aa):
MVAWRREVVRGAGLHLNPVRLLAVDYVPATETTAEGFNYLYDGGTIAPDTEIVLPDELLEYRFVLPEALDVHLTAHSARRQRRAGGAGGRHHRGPRARGSGT